Protein AF-A0A7C7ANM3-F1 (afdb_monomer_lite)

Structure (mmCIF, N/CA/C/O backbone):
data_AF-A0A7C7ANM3-F1
#
_entry.id   AF-A0A7C7ANM3-F1
#
loop_
_atom_site.group_PDB
_atom_site.id
_atom_site.type_symbol
_atom_site.label_atom_id
_atom_site.label_alt_id
_atom_site.label_comp_id
_atom_site.label_asym_id
_atom_site.label_entity_id
_atom_site.label_seq_id
_atom_site.pdbx_PDB_ins_code
_atom_site.Cartn_x
_atom_site.Cartn_y
_atom_site.Cartn_z
_atom_site.occupancy
_atom_site.B_iso_or_equiv
_atom_site.auth_seq_id
_atom_site.auth_comp_id
_atom_site.auth_asym_id
_atom_site.auth_atom_id
_atom_site.pdbx_PDB_model_num
ATOM 1 N N . MET A 1 1 ? 38.982 3.289 -22.418 1.00 38.66 1 MET A N 1
ATOM 2 C CA . MET A 1 1 ? 38.012 3.915 -21.491 1.00 38.66 1 MET A CA 1
ATOM 3 C C . MET A 1 1 ? 36.712 3.137 -21.602 1.00 38.66 1 MET A C 1
ATOM 5 O O . MET A 1 1 ? 36.081 3.192 -22.646 1.00 38.66 1 MET A O 1
ATOM 9 N N . SER A 1 2 ? 36.394 2.312 -20.601 1.00 40.09 2 SER A N 1
ATOM 10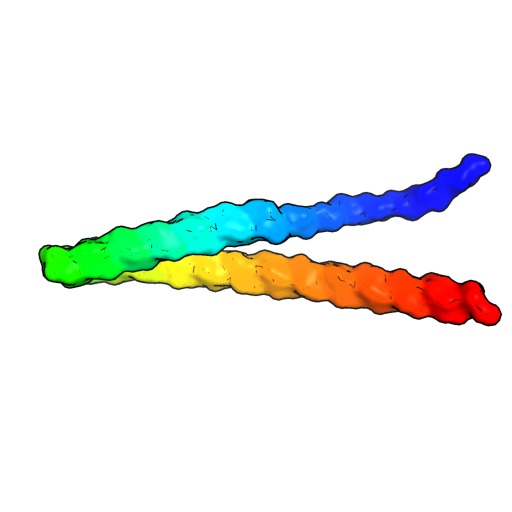 C CA . SER A 1 2 ? 35.198 1.461 -20.621 1.00 40.09 2 SER A CA 1
ATOM 11 C C . SER A 1 2 ? 33.949 2.337 -20.483 1.00 40.09 2 SER A C 1
ATOM 13 O O . SER A 1 2 ? 33.737 2.971 -19.448 1.00 40.09 2 SER A O 1
ATOM 15 N N . ASN A 1 3 ? 33.181 2.430 -21.569 1.00 49.16 3 ASN A N 1
ATOM 16 C CA . ASN A 1 3 ? 31.891 3.107 -21.640 1.00 49.16 3 ASN A CA 1
ATOM 17 C C . ASN A 1 3 ? 30.895 2.283 -20.810 1.00 49.16 3 ASN A C 1
ATOM 19 O O . ASN A 1 3 ? 30.327 1.317 -21.307 1.00 49.16 3 ASN A O 1
ATOM 23 N N . LYS A 1 4 ? 30.716 2.614 -19.526 1.00 44.72 4 LYS A N 1
ATOM 24 C CA . LYS A 1 4 ? 29.616 2.053 -18.732 1.00 44.72 4 LYS A CA 1
ATOM 25 C C . LYS A 1 4 ? 28.314 2.654 -19.265 1.00 44.72 4 LYS A C 1
ATOM 27 O O . LYS A 1 4 ? 28.137 3.866 -19.103 1.00 44.72 4 LYS A O 1
ATOM 32 N N . PRO A 1 5 ? 27.393 1.879 -19.867 1.00 46.31 5 PRO A N 1
ATOM 33 C CA . PRO A 1 5 ? 26.066 2.401 -20.115 1.00 46.31 5 PRO A CA 1
ATOM 34 C C . PRO A 1 5 ? 25.466 2.781 -18.761 1.00 46.31 5 PRO A C 1
ATOM 36 O O . PRO A 1 5 ? 25.550 2.062 -17.766 1.00 46.31 5 PRO A O 1
ATOM 39 N N . ARG A 1 6 ? 24.965 4.008 -18.731 1.00 49.44 6 ARG A N 1
ATOM 40 C CA . ARG A 1 6 ? 24.341 4.703 -17.612 1.00 49.44 6 ARG A CA 1
ATOM 41 C C . ARG A 1 6 ? 23.235 3.805 -17.043 1.00 49.44 6 ARG A C 1
ATOM 43 O O . ARG A 1 6 ? 22.125 3.810 -17.565 1.00 49.44 6 ARG A O 1
ATOM 50 N N . TYR A 1 7 ? 23.539 3.016 -16.011 1.00 49.41 7 TYR A N 1
ATOM 51 C CA . TYR A 1 7 ? 22.531 2.249 -15.282 1.00 49.41 7 TYR A CA 1
ATOM 52 C C . TYR A 1 7 ? 21.503 3.258 -14.769 1.00 49.41 7 TYR A C 1
ATOM 54 O O . TYR A 1 7 ? 21.791 4.043 -13.860 1.00 49.41 7 TYR A O 1
ATOM 62 N N . LYS A 1 8 ? 20.332 3.298 -15.421 1.00 51.69 8 LYS A N 1
ATOM 63 C CA . LYS A 1 8 ? 19.154 4.001 -14.913 1.00 51.69 8 LYS A CA 1
ATOM 64 C C . LYS A 1 8 ? 19.034 3.596 -13.451 1.00 51.69 8 LYS A C 1
ATOM 66 O O . LYS A 1 8 ? 19.055 2.404 -13.159 1.00 51.69 8 LYS A O 1
ATOM 71 N N . HIS A 1 9 ? 18.999 4.576 -12.552 1.00 52.03 9 HIS A N 1
ATOM 72 C CA . HIS A 1 9 ? 18.769 4.328 -11.134 1.00 52.03 9 HIS A CA 1
ATOM 73 C C . HIS A 1 9 ? 17.572 3.380 -11.011 1.00 52.03 9 HIS A C 1
ATOM 75 O O . HIS A 1 9 ? 16.455 3.773 -11.350 1.00 52.03 9 HIS A O 1
ATOM 81 N N . LYS A 1 10 ? 17.821 2.127 -10.602 1.00 50.91 10 LYS A N 1
ATOM 82 C CA . LYS A 1 10 ? 16.763 1.192 -10.221 1.00 50.91 10 LYS A CA 1
ATOM 83 C C . LYS A 1 10 ? 16.004 1.917 -9.119 1.00 50.91 10 LYS A C 1
ATOM 85 O O . LYS A 1 10 ? 16.609 2.284 -8.109 1.00 50.91 10 LYS A O 1
ATOM 90 N N . LEU A 1 11 ? 14.726 2.206 -9.340 1.00 58.00 11 LEU A N 1
ATOM 91 C CA . LEU A 1 11 ? 13.881 2.659 -8.248 1.00 58.00 11 LEU A CA 1
ATOM 92 C C . LEU A 1 11 ? 13.827 1.480 -7.275 1.00 58.00 11 LEU A C 1
ATOM 94 O O . LEU A 1 11 ? 13.192 0.481 -7.576 1.00 58.00 11 LEU A O 1
ATOM 98 N N . ASN A 1 12 ? 14.566 1.550 -6.168 1.00 62.84 12 ASN A N 1
ATOM 99 C CA . ASN A 1 12 ? 14.486 0.543 -5.119 1.00 62.84 12 ASN A CA 1
ATOM 100 C C . ASN A 1 12 ? 13.204 0.825 -4.330 1.00 62.84 12 ASN A C 1
ATOM 102 O O . ASN A 1 12 ? 13.237 1.588 -3.362 1.00 62.84 12 ASN A O 1
ATOM 106 N N . MET A 1 13 ? 12.059 0.308 -4.791 1.00 64.81 13 MET A N 1
ATOM 107 C CA . MET A 1 13 ? 10.779 0.565 -4.130 1.00 64.81 13 MET A CA 1
ATOM 108 C C . MET A 1 13 ? 10.436 -0.465 -3.061 1.00 64.81 13 MET A C 1
ATOM 110 O O . MET A 1 13 ? 9.505 -0.224 -2.294 1.00 64.81 13 MET A O 1
ATOM 114 N N . LEU A 1 14 ? 11.206 -1.548 -2.917 1.00 68.38 14 LEU A N 1
ATOM 115 C CA . LEU A 1 14 ? 11.023 -2.493 -1.811 1.00 68.38 14 LEU A CA 1
ATOM 116 C C . LEU A 1 14 ? 11.122 -1.811 -0.440 1.00 68.38 14 LEU A C 1
ATOM 118 O O . LEU A 1 14 ? 10.350 -2.116 0.469 1.00 68.38 14 LEU A O 1
ATOM 122 N N . GLU A 1 15 ? 12.061 -0.881 -0.292 1.00 71.56 15 GLU A N 1
ATOM 123 C CA . GLU A 1 15 ? 12.329 -0.202 0.974 1.00 71.56 15 GLU A CA 1
ATOM 124 C C . GLU A 1 15 ? 11.213 0.793 1.355 1.00 71.56 15 GLU A C 1
ATOM 126 O O . GLU A 1 15 ? 10.598 0.613 2.412 1.00 71.56 15 GLU A O 1
ATOM 131 N N . PRO A 1 16 ? 10.830 1.769 0.502 1.00 77.31 16 PRO A N 1
ATOM 132 C CA . PRO A 1 16 ? 9.684 2.632 0.786 1.00 77.31 16 PRO A CA 1
ATOM 133 C C . PRO A 1 16 ? 8.354 1.863 0.768 1.00 77.31 16 PRO A C 1
ATOM 135 O O . PRO A 1 16 ? 7.473 2.147 1.579 1.00 77.31 16 PRO A O 1
ATOM 138 N N . GLY A 1 17 ? 8.207 0.849 -0.090 1.00 81.50 17 GLY A N 1
ATOM 139 C CA . GLY A 1 17 ? 6.996 0.038 -0.193 1.00 81.50 17 GLY A CA 1
ATOM 140 C C . GLY A 1 17 ? 6.727 -0.789 1.064 1.00 81.50 17 GLY A C 1
ATOM 141 O O . GLY A 1 17 ? 5.603 -0.802 1.564 1.00 81.50 17 GLY A O 1
ATOM 142 N N . SER A 1 18 ? 7.761 -1.398 1.650 1.00 79.88 18 SER A N 1
ATOM 143 C CA . SER A 1 18 ? 7.656 -2.131 2.921 1.00 79.88 18 SER A CA 1
ATOM 144 C C . SER A 1 18 ? 7.251 -1.219 4.084 1.00 79.88 18 SER A C 1
ATOM 146 O O . SER A 1 18 ? 6.400 -1.581 4.902 1.00 79.88 18 SER A O 1
ATOM 148 N N . VAL A 1 19 ? 7.795 0.003 4.135 1.00 84.50 19 VAL A N 1
ATOM 149 C CA . VAL A 1 19 ? 7.395 1.012 5.128 1.00 84.50 19 VAL A CA 1
ATOM 150 C C . VAL A 1 19 ? 5.926 1.410 4.943 1.00 84.50 19 VAL A C 1
ATOM 152 O O . VAL A 1 19 ? 5.177 1.445 5.919 1.00 84.50 19 VAL A O 1
ATOM 155 N N . MET A 1 20 ? 5.478 1.633 3.704 1.00 82.81 20 MET A N 1
ATOM 156 C CA . MET A 1 20 ? 4.081 1.973 3.407 1.00 82.81 20 MET A CA 1
ATOM 157 C C . MET A 1 20 ? 3.110 0.843 3.778 1.00 82.81 20 MET A C 1
ATOM 159 O O . MET A 1 20 ? 2.070 1.116 4.374 1.00 82.81 20 MET A O 1
ATOM 163 N N . VAL A 1 21 ? 3.454 -0.424 3.514 1.00 85.56 21 VAL A N 1
ATOM 164 C CA . VAL A 1 21 ? 2.624 -1.580 3.902 1.00 85.56 21 VAL A CA 1
ATOM 165 C C . VAL A 1 21 ? 2.481 -1.678 5.423 1.00 85.56 21 VAL A C 1
ATOM 167 O O . VAL A 1 21 ? 1.380 -1.919 5.919 1.00 85.56 21 VAL A O 1
ATOM 170 N N . LYS A 1 22 ? 3.556 -1.430 6.184 1.00 87.31 22 LYS A N 1
ATOM 171 C CA . LYS A 1 22 ? 3.484 -1.381 7.655 1.00 87.31 22 LYS A CA 1
ATOM 172 C C . LYS A 1 22 ? 2.538 -0.281 8.138 1.00 87.31 22 LYS A C 1
ATOM 174 O O . LYS A 1 22 ? 1.722 -0.533 9.022 1.00 87.31 22 LYS A O 1
ATOM 179 N N . ILE A 1 23 ? 2.611 0.910 7.540 1.00 88.50 23 ILE A N 1
ATOM 180 C CA . ILE A 1 23 ? 1.727 2.037 7.876 1.00 88.50 23 ILE A CA 1
ATOM 181 C C . ILE A 1 23 ? 0.263 1.692 7.571 1.00 88.50 23 ILE A C 1
ATOM 183 O O . ILE A 1 23 ? -0.601 1.921 8.416 1.00 88.50 23 ILE A O 1
ATOM 187 N N . ILE A 1 24 ? -0.018 1.085 6.412 1.00 86.62 24 ILE A N 1
ATOM 188 C CA . ILE A 1 24 ? -1.369 0.626 6.049 1.00 86.62 24 ILE A CA 1
ATOM 189 C C . ILE A 1 24 ? -1.880 -0.413 7.050 1.00 86.62 24 ILE A C 1
ATOM 191 O O . ILE A 1 24 ? -3.016 -0.309 7.506 1.00 86.62 24 ILE A O 1
ATOM 195 N N . GLY A 1 25 ? -1.048 -1.383 7.438 1.00 87.12 25 GLY A N 1
ATOM 196 C CA . GLY A 1 25 ? -1.416 -2.389 8.435 1.00 87.12 25 GLY A CA 1
ATOM 197 C C . GLY A 1 25 ? -1.804 -1.769 9.780 1.00 87.12 25 GLY A C 1
ATOM 198 O O . GLY A 1 25 ? -2.830 -2.133 10.353 1.00 87.12 25 GLY A O 1
ATOM 199 N N . ILE A 1 26 ? -1.038 -0.779 10.251 1.00 88.88 26 ILE A N 1
ATOM 200 C CA . ILE A 1 26 ? -1.343 -0.040 11.486 1.00 88.88 26 ILE A CA 1
ATOM 201 C C . ILE A 1 26 ? -2.648 0.756 11.344 1.00 88.88 26 ILE A C 1
ATOM 203 O O . ILE A 1 26 ? -3.487 0.714 12.241 1.00 88.88 26 ILE A O 1
ATOM 207 N N . LEU A 1 27 ? -2.856 1.439 10.215 1.00 84.62 27 LEU A N 1
ATOM 208 C CA . LEU A 1 27 ? -4.090 2.181 9.929 1.00 84.62 27 LEU A CA 1
ATOM 209 C C . LEU A 1 27 ? -5.326 1.276 9.949 1.00 84.62 27 LEU A C 1
ATOM 211 O O . LEU A 1 27 ? -6.338 1.640 10.546 1.00 84.62 27 LEU A O 1
ATOM 215 N N . ILE A 1 28 ? -5.238 0.086 9.349 1.00 83.50 28 ILE A N 1
ATOM 216 C CA . ILE A 1 28 ? -6.320 -0.907 9.361 1.00 83.50 28 ILE A CA 1
ATOM 217 C C . ILE A 1 28 ? -6.583 -1.398 10.788 1.00 83.50 28 ILE A C 1
ATOM 219 O O . ILE A 1 28 ? -7.741 -1.501 11.190 1.00 83.50 28 ILE A O 1
ATOM 223 N N . LEU A 1 29 ? -5.533 -1.653 11.574 1.00 87.88 29 LEU A N 1
ATOM 224 C CA . LEU A 1 29 ? -5.668 -2.070 12.970 1.00 87.88 29 LEU A CA 1
ATOM 225 C C . LEU A 1 29 ? -6.387 -1.000 13.809 1.00 87.88 29 LEU A C 1
ATOM 227 O O . LEU A 1 29 ? -7.318 -1.311 14.548 1.00 87.88 29 LEU A O 1
ATOM 231 N N . ILE A 1 30 ? -6.003 0.271 13.650 1.00 85.62 30 ILE A N 1
ATOM 232 C CA . ILE A 1 30 ? -6.646 1.409 14.321 1.00 85.62 30 ILE A CA 1
ATOM 233 C C . ILE A 1 30 ? -8.108 1.540 13.880 1.00 85.62 30 ILE A C 1
ATOM 235 O O . ILE A 1 30 ? -8.988 1.720 14.721 1.00 85.62 30 ILE A O 1
ATOM 239 N N . ALA A 1 31 ? -8.389 1.402 12.582 1.00 80.56 31 ALA A N 1
ATOM 240 C CA . ALA A 1 31 ? -9.750 1.439 12.056 1.00 80.56 31 ALA A CA 1
ATOM 241 C C . ALA A 1 31 ? -10.620 0.308 12.625 1.00 80.56 31 ALA A C 1
ATOM 243 O O . ALA A 1 31 ? -11.780 0.537 12.965 1.00 80.56 31 ALA A O 1
ATOM 244 N N . PHE A 1 32 ? -10.055 -0.892 12.779 1.00 82.75 32 PHE A N 1
ATOM 245 C CA . PHE A 1 32 ? -10.734 -2.033 13.385 1.00 82.75 32 PHE A CA 1
ATOM 246 C C . PHE A 1 32 ? -11.054 -1.781 14.863 1.00 82.75 32 PHE A C 1
ATOM 248 O O . PHE A 1 32 ? -12.184 -2.001 15.293 1.00 82.75 32 PHE A O 1
ATOM 255 N N . ILE A 1 33 ? -10.102 -1.236 15.626 1.00 86.50 33 ILE A N 1
ATOM 256 C CA . ILE A 1 33 ? -10.326 -0.837 17.022 1.00 86.50 33 ILE A CA 1
ATOM 257 C C . ILE A 1 33 ? -11.447 0.214 17.098 1.00 86.50 33 ILE A C 1
ATOM 259 O O . ILE A 1 33 ? -12.408 0.038 17.843 1.00 86.50 33 ILE A O 1
ATOM 263 N N . LEU A 1 34 ? -11.390 1.268 16.278 1.00 82.12 34 LEU A N 1
ATOM 264 C CA . LEU A 1 34 ? -12.425 2.312 16.208 1.00 82.12 34 LEU A CA 1
ATOM 265 C C . LEU A 1 34 ? -13.811 1.758 15.842 1.00 82.12 34 LEU A C 1
ATOM 267 O O . LEU A 1 34 ? -14.824 2.234 16.361 1.00 82.12 34 LEU A O 1
ATOM 271 N N . TYR A 1 35 ? -13.860 0.748 14.971 1.00 78.50 35 TYR A N 1
ATOM 272 C CA . TYR A 1 35 ? -15.094 0.062 14.605 1.00 78.50 35 TYR A CA 1
ATOM 273 C C . TYR A 1 35 ? -15.720 -0.664 15.805 1.00 78.50 35 TYR A C 1
ATOM 275 O O . TYR A 1 35 ? -16.927 -0.544 16.023 1.00 78.50 35 TYR A O 1
ATOM 283 N N . VAL A 1 36 ? -14.905 -1.341 16.626 1.00 82.06 36 VAL A N 1
ATOM 284 C CA . VAL A 1 36 ? -15.351 -1.998 17.872 1.00 82.06 36 VAL A CA 1
ATOM 285 C C . VAL A 1 36 ? -15.936 -0.981 18.861 1.00 82.06 36 VAL A C 1
ATOM 287 O O . VAL A 1 36 ? -16.953 -1.256 19.494 1.00 82.06 36 VAL A O 1
ATOM 290 N N . PHE A 1 37 ? -15.380 0.232 18.929 1.00 85.56 37 PHE A N 1
ATOM 291 C CA . PHE A 1 37 ? -15.897 1.328 19.764 1.00 85.56 37 PHE A CA 1
ATOM 292 C C . PHE A 1 37 ? -17.117 2.066 19.171 1.00 85.56 37 PHE A C 1
ATOM 294 O O . PHE A 1 37 ? -17.492 3.132 19.653 1.00 85.56 37 PHE A O 1
ATOM 301 N N . SER A 1 38 ? -17.776 1.511 18.144 1.00 80.25 38 SER A N 1
ATOM 302 C CA . SER A 1 38 ? -18.977 2.074 17.499 1.00 80.25 38 SER A CA 1
ATOM 303 C C . SER A 1 38 ? -18.796 3.445 16.826 1.00 80.25 38 SER A C 1
ATOM 305 O O . SER A 1 38 ? -19.777 4.058 16.400 1.00 80.25 38 SER A O 1
ATOM 307 N N . LEU A 1 39 ? -17.557 3.894 16.603 1.00 80.12 39 LEU A N 1
ATOM 308 C CA . LEU A 1 39 ? -17.231 5.107 15.840 1.00 80.12 39 LEU A CA 1
ATOM 309 C C . LEU A 1 39 ? -17.220 4.821 14.329 1.00 80.12 39 LEU A C 1
ATOM 311 O O . LEU A 1 39 ? -16.234 5.046 13.627 1.00 80.12 39 LEU A O 1
ATOM 315 N N . LYS A 1 40 ? -18.346 4.306 13.818 1.00 78.75 40 LYS A N 1
ATOM 316 C CA . LYS A 1 40 ? -18.477 3.747 12.459 1.00 78.75 40 LYS A CA 1
ATOM 317 C C . LYS A 1 40 ? -18.140 4.747 11.349 1.00 78.75 40 LYS A C 1
ATOM 319 O O . LYS A 1 40 ? -17.509 4.365 10.368 1.00 78.75 40 LYS A O 1
ATOM 324 N N . LEU A 1 41 ? -18.517 6.019 11.515 1.00 82.56 41 LEU A N 1
ATOM 325 C CA . LEU A 1 41 ? -18.186 7.083 10.557 1.00 82.56 41 LEU A CA 1
ATOM 326 C C . LEU A 1 41 ? -16.673 7.302 10.454 1.00 82.56 41 LEU A C 1
ATOM 328 O O . LEU A 1 41 ? -16.128 7.350 9.354 1.00 82.56 41 LEU A O 1
ATOM 332 N N . LEU A 1 42 ? -15.992 7.386 11.598 1.00 79.31 42 LEU A N 1
ATOM 333 C CA . LEU A 1 42 ? -14.554 7.628 11.638 1.00 79.31 42 LEU A CA 1
ATOM 334 C C . LEU A 1 42 ? -13.778 6.408 11.123 1.00 79.31 42 LEU A C 1
ATOM 336 O O . LEU A 1 42 ? -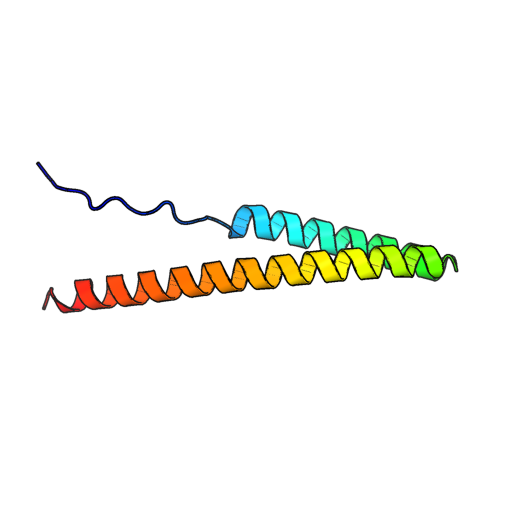12.860 6.556 10.320 1.00 79.31 42 LEU A O 1
ATOM 340 N N . ALA A 1 43 ? -14.210 5.199 11.497 1.00 79.44 43 ALA A N 1
ATOM 341 C CA . ALA A 1 43 ? -13.659 3.951 10.975 1.00 79.44 43 ALA A CA 1
ATOM 342 C C . ALA A 1 43 ? -13.772 3.868 9.441 1.00 79.44 43 ALA A C 1
ATOM 344 O O . ALA A 1 43 ? -12.802 3.507 8.781 1.00 79.44 43 ALA A O 1
ATOM 345 N N . GLY A 1 44 ? -14.911 4.270 8.864 1.00 81.06 44 GLY A N 1
ATOM 346 C CA . GLY A 1 44 ? -15.105 4.299 7.411 1.00 81.06 44 GLY A CA 1
ATOM 347 C C . GLY A 1 44 ? -14.099 5.195 6.681 1.00 81.06 44 GLY A C 1
ATOM 348 O O . GLY A 1 44 ? -13.551 4.790 5.657 1.00 81.06 44 GLY A O 1
ATOM 349 N N . ILE A 1 45 ? -13.791 6.373 7.237 1.00 87.25 45 ILE A N 1
ATOM 350 C CA . ILE A 1 45 ? -12.790 7.294 6.673 1.00 87.25 45 ILE A CA 1
ATOM 351 C C . ILE A 1 45 ? -11.392 6.661 6.703 1.00 87.25 45 ILE A C 1
ATOM 353 O O . ILE A 1 45 ? -10.687 6.681 5.694 1.00 87.25 45 ILE A O 1
ATOM 357 N N . PHE A 1 46 ? -11.000 6.059 7.830 1.00 81.81 46 PHE A N 1
ATOM 358 C CA . PHE A 1 46 ? -9.696 5.402 7.960 1.00 81.81 46 PHE A CA 1
ATOM 359 C C . PHE A 1 46 ? -9.547 4.190 7.034 1.00 81.81 46 PHE A C 1
ATOM 361 O O . PHE A 1 46 ? -8.495 4.018 6.419 1.00 81.81 46 PHE A O 1
ATOM 368 N N . VAL A 1 47 ? -10.601 3.384 6.880 1.00 83.44 47 VAL A N 1
ATOM 369 C CA . VAL A 1 47 ? -10.617 2.269 5.922 1.00 83.44 47 VAL A CA 1
ATOM 370 C C . VAL A 1 47 ? -10.492 2.787 4.490 1.00 83.44 47 VAL A C 1
ATOM 372 O O . VAL A 1 47 ? -9.678 2.267 3.730 1.00 83.44 47 VAL A O 1
ATOM 375 N N . GLY A 1 48 ? -11.240 3.835 4.129 1.00 88.06 48 GLY A N 1
ATOM 376 C CA . GLY A 1 48 ? -11.168 4.449 2.801 1.00 88.06 48 GLY A CA 1
ATOM 377 C C . GLY A 1 48 ? -9.770 4.981 2.473 1.00 88.06 48 GLY A C 1
ATOM 378 O O . GLY A 1 48 ? -9.239 4.701 1.399 1.00 88.06 48 GLY A O 1
ATOM 379 N N . LEU A 1 49 ? -9.135 5.675 3.422 1.00 87.88 49 LEU A N 1
ATOM 380 C CA . LEU A 1 49 ? -7.754 6.146 3.287 1.00 87.88 49 LEU A CA 1
ATOM 381 C C . LEU A 1 49 ? -6.758 4.989 3.148 1.00 87.88 49 LEU A C 1
ATOM 383 O O . LEU A 1 49 ? -5.887 5.036 2.281 1.00 87.88 49 LEU A O 1
ATOM 387 N N . GLY A 1 50 ? -6.909 3.931 3.950 1.00 86.56 50 GLY A N 1
ATOM 388 C CA . GLY A 1 50 ? -6.079 2.731 3.843 1.00 86.56 50 GLY A CA 1
ATOM 389 C C . GLY A 1 50 ? -6.192 2.065 2.470 1.00 86.56 50 GLY A C 1
ATOM 390 O O . GLY A 1 50 ? -5.179 1.702 1.876 1.00 86.56 50 GLY A O 1
ATOM 391 N N . PHE A 1 51 ? -7.408 1.972 1.925 1.00 88.69 51 PHE A N 1
ATOM 392 C CA . PHE A 1 51 ? -7.654 1.391 0.604 1.00 88.69 51 PHE A CA 1
ATOM 393 C C . PHE A 1 51 ? -7.061 2.242 -0.525 1.00 88.69 51 PHE A C 1
ATOM 395 O O . PHE A 1 51 ? -6.480 1.708 -1.468 1.00 88.69 51 PHE A O 1
ATOM 402 N N . LEU A 1 52 ? -7.147 3.570 -0.406 1.00 91.00 52 LEU A N 1
ATOM 403 C CA . LEU A 1 52 ? -6.529 4.494 -1.355 1.00 91.00 52 LEU A CA 1
ATOM 404 C C . LEU A 1 52 ? -5.000 4.351 -1.358 1.00 91.00 52 LE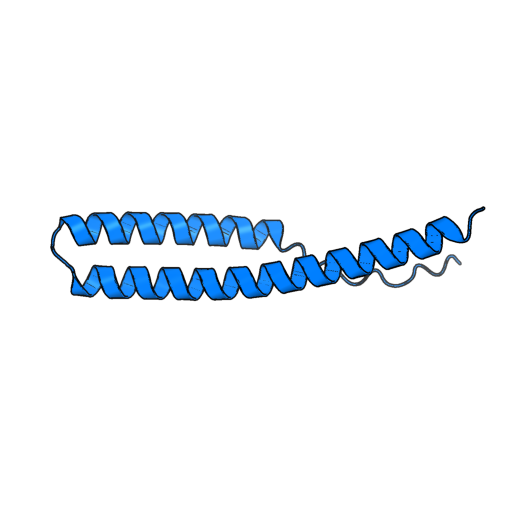U A C 1
ATOM 406 O O . LEU A 1 52 ? -4.392 4.242 -2.422 1.00 91.00 52 LEU A O 1
ATOM 410 N N . MET A 1 53 ? -4.377 4.297 -0.177 1.00 87.69 53 MET A N 1
ATOM 411 C CA . MET A 1 53 ? -2.933 4.074 -0.056 1.00 87.69 53 MET A CA 1
ATOM 412 C C . MET A 1 53 ? -2.513 2.715 -0.623 1.00 87.69 53 MET A C 1
ATOM 414 O O . MET A 1 53 ? -1.487 2.627 -1.297 1.00 87.69 53 MET A O 1
ATOM 418 N N . LEU A 1 54 ? -3.316 1.670 -0.399 1.00 87.19 54 LEU A N 1
ATOM 419 C CA . LEU A 1 54 ? -3.086 0.341 -0.962 1.00 87.19 54 LEU A CA 1
ATOM 420 C C . LEU A 1 54 ? -3.118 0.372 -2.496 1.00 87.19 54 LEU A C 1
ATOM 422 O O . LEU A 1 54 ? -2.236 -0.192 -3.138 1.00 87.19 54 LEU A O 1
ATOM 426 N N . ALA A 1 55 ? -4.097 1.063 -3.087 1.00 90.12 55 ALA A N 1
ATOM 427 C CA . ALA A 1 55 ? -4.211 1.196 -4.537 1.00 90.12 55 ALA A CA 1
ATOM 428 C C . ALA A 1 55 ? -2.983 1.889 -5.148 1.00 90.12 55 ALA A C 1
ATOM 430 O O . ALA A 1 55 ? -2.437 1.409 -6.141 1.00 90.12 55 ALA A O 1
ATOM 431 N N . VAL A 1 56 ? -2.502 2.972 -4.526 1.00 88.62 56 VAL A N 1
ATOM 432 C CA . VAL A 1 56 ? -1.266 3.654 -4.949 1.00 88.62 56 VAL A CA 1
ATOM 433 C C . VAL A 1 56 ? -0.068 2.706 -4.878 1.00 88.62 56 VAL A C 1
ATOM 435 O O . VAL A 1 56 ? 0.715 2.635 -5.823 1.00 88.62 56 VAL A O 1
ATOM 438 N N . LEU A 1 57 ? 0.050 1.932 -3.797 1.00 87.56 57 LEU A N 1
ATOM 439 C CA . LEU A 1 57 ? 1.107 0.935 -3.635 1.00 87.56 57 LEU A CA 1
ATOM 440 C C . LEU A 1 57 ? 1.083 -0.124 -4.744 1.00 87.56 57 LEU A C 1
ATOM 442 O O . LEU A 1 57 ? 2.127 -0.428 -5.313 1.00 87.56 57 LEU A O 1
ATOM 446 N N . LEU A 1 58 ? -0.095 -0.647 -5.092 1.00 86.81 58 LEU A N 1
ATOM 447 C CA . LEU A 1 58 ? -0.242 -1.639 -6.160 1.00 86.81 58 LEU A CA 1
ATOM 448 C C . LEU A 1 58 ? 0.186 -1.092 -7.525 1.00 86.81 58 LEU A C 1
ATOM 450 O O . LEU A 1 58 ? 0.839 -1.803 -8.286 1.00 86.81 58 LEU A O 1
ATOM 454 N N . ILE A 1 59 ? -0.138 0.170 -7.825 1.00 88.69 59 ILE A N 1
ATOM 455 C CA . ILE A 1 59 ? 0.291 0.822 -9.070 1.00 88.69 59 ILE A CA 1
ATOM 456 C C . ILE A 1 59 ? 1.818 0.921 -9.112 1.00 88.69 59 ILE A C 1
ATOM 458 O O . ILE A 1 59 ? 2.433 0.554 -10.111 1.00 88.69 59 ILE A O 1
ATOM 462 N N . LEU A 1 60 ? 2.433 1.381 -8.022 1.00 86.44 60 LEU A N 1
ATOM 463 C CA . LEU A 1 60 ? 3.882 1.548 -7.935 1.00 86.44 60 LEU A CA 1
ATOM 464 C C . LEU A 1 60 ? 4.629 0.211 -8.045 1.00 86.44 60 LEU A C 1
ATOM 466 O O . LEU A 1 60 ? 5.571 0.104 -8.826 1.00 86.44 60 LEU A O 1
ATOM 470 N N . VAL A 1 61 ? 4.159 -0.823 -7.342 1.00 85.69 61 VAL A N 1
ATOM 471 C CA . VAL A 1 61 ? 4.708 -2.186 -7.441 1.00 85.69 61 VAL A CA 1
ATOM 472 C C . VAL A 1 61 ? 4.533 -2.745 -8.853 1.00 85.69 61 VAL A C 1
ATOM 474 O O . VAL A 1 61 ? 5.449 -3.361 -9.388 1.00 85.69 61 VAL A O 1
ATOM 477 N N . GLY A 1 62 ? 3.387 -2.507 -9.496 1.00 86.06 62 GLY A N 1
ATOM 478 C CA . GLY A 1 62 ? 3.163 -2.913 -10.883 1.00 86.06 62 GLY A CA 1
ATOM 479 C C . GLY A 1 62 ? 4.155 -2.266 -11.852 1.00 86.06 62 GLY A C 1
ATOM 480 O O . GLY A 1 62 ? 4.669 -2.935 -12.749 1.00 86.06 62 GLY A O 1
ATOM 481 N N . VAL A 1 63 ? 4.470 -0.984 -11.647 1.00 85.69 63 VAL A N 1
ATOM 482 C CA . VAL A 1 63 ? 5.488 -0.267 -12.427 1.00 85.69 63 VAL A CA 1
ATOM 483 C C . VAL A 1 63 ? 6.887 -0.832 -12.167 1.00 85.69 63 VAL A C 1
ATOM 485 O O . VAL A 1 63 ? 7.628 -1.040 -13.127 1.00 85.69 63 VAL A O 1
ATOM 488 N N . GLU A 1 64 ? 7.250 -1.118 -10.915 1.00 83.88 64 GLU A N 1
ATOM 489 C CA . GLU A 1 6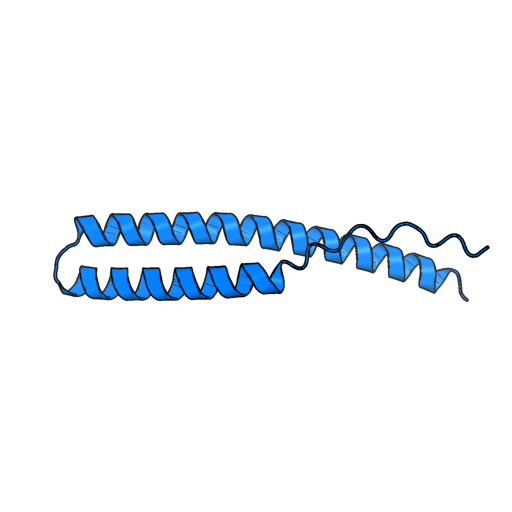4 ? 8.546 -1.723 -10.568 1.00 83.88 64 GLU A CA 1
ATOM 490 C C . GLU A 1 64 ? 8.694 -3.123 -11.183 1.00 83.88 64 GLU A C 1
ATOM 492 O O . GLU A 1 64 ? 9.685 -3.396 -11.853 1.00 83.88 64 GLU A O 1
ATOM 497 N N . LEU A 1 65 ? 7.667 -3.973 -11.077 1.00 83.19 65 LEU A N 1
ATOM 498 C CA . LEU A 1 65 ? 7.644 -5.297 -11.709 1.00 83.19 65 LEU A CA 1
ATOM 499 C C . LEU A 1 65 ? 7.772 -5.215 -13.232 1.00 83.19 65 LEU A C 1
ATOM 501 O O . LEU A 1 65 ? 8.446 -6.040 -13.852 1.00 83.19 65 LEU A O 1
ATOM 505 N N . HIS A 1 66 ? 7.133 -4.220 -13.849 1.00 83.94 66 HIS A N 1
ATOM 506 C CA . HIS A 1 66 ? 7.268 -3.989 -15.281 1.00 83.94 66 HIS A CA 1
ATOM 507 C C . HIS A 1 66 ? 8.707 -3.601 -15.655 1.00 83.94 66 HIS A C 1
ATOM 509 O O . HIS A 1 66 ? 9.248 -4.137 -16.622 1.00 83.94 66 HIS A O 1
ATOM 515 N N . GLN A 1 67 ? 9.347 -2.723 -14.876 1.00 79.75 67 GLN A N 1
ATOM 516 C CA . GLN A 1 67 ? 10.750 -2.345 -15.075 1.00 79.75 67 GLN A CA 1
ATOM 517 C C . GLN A 1 67 ? 11.700 -3.534 -14.879 1.00 79.75 67 GLN A C 1
ATOM 519 O O . GLN A 1 67 ? 12.591 -3.742 -15.702 1.00 79.75 67 GLN A O 1
ATOM 524 N N . ASP A 1 68 ? 11.477 -4.345 -13.846 1.00 81.62 68 ASP A N 1
ATOM 525 C CA . ASP A 1 68 ? 12.291 -5.525 -13.551 1.00 81.62 68 ASP A CA 1
ATOM 526 C C . ASP A 1 68 ? 12.196 -6.580 -14.656 1.00 81.62 68 ASP A C 1
ATOM 528 O O . ASP A 1 68 ? 13.213 -7.153 -15.050 1.00 81.62 68 ASP A O 1
ATOM 532 N N . LYS A 1 69 ? 11.004 -6.787 -15.229 1.00 81.81 69 LYS A N 1
ATOM 533 C CA . LYS A 1 69 ? 10.828 -7.683 -16.377 1.00 81.81 69 LYS A CA 1
ATOM 534 C C . LYS A 1 69 ? 11.587 -7.191 -17.610 1.00 81.81 69 LYS A C 1
ATOM 536 O O . LYS A 1 69 ? 12.212 -8.001 -18.287 1.00 81.81 69 LYS A O 1
ATOM 541 N N . MET A 1 70 ? 11.548 -5.889 -17.896 1.00 81.38 70 MET A N 1
ATOM 542 C CA . MET A 1 70 ? 12.296 -5.313 -19.021 1.00 81.38 70 MET A CA 1
ATOM 543 C C . MET A 1 70 ? 13.807 -5.496 -18.826 1.00 81.38 70 MET A C 1
ATOM 545 O O . MET A 1 70 ? 14.482 -5.967 -19.734 1.00 81.38 70 MET A O 1
ATOM 549 N N . MET A 1 71 ? 14.319 -5.233 -17.617 1.00 77.56 71 MET A N 1
ATOM 550 C CA . MET A 1 71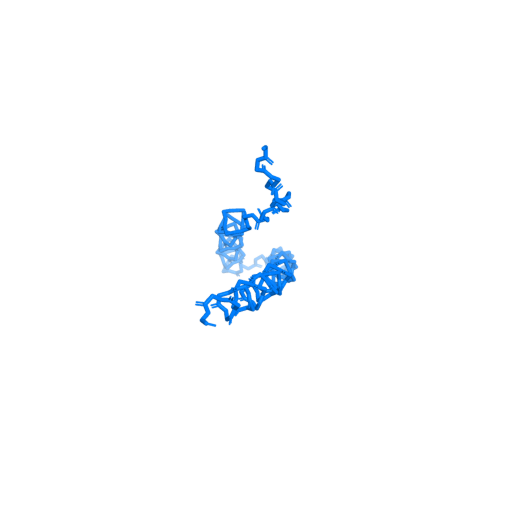 ? 15.738 -5.423 -17.293 1.00 77.56 71 MET A CA 1
ATOM 551 C C . MET A 1 71 ? 16.176 -6.892 -17.398 1.00 77.56 71 MET A C 1
ATOM 553 O O . MET A 1 71 ? 17.271 -7.174 -17.880 1.00 77.56 71 MET A O 1
ATOM 557 N N . TYR A 1 72 ? 15.329 -7.830 -16.969 1.00 79.75 72 TYR A N 1
ATOM 558 C CA . TYR A 1 72 ? 15.598 -9.263 -17.092 1.00 79.75 72 TYR A CA 1
ATOM 559 C C . TYR A 1 72 ? 15.663 -9.721 -18.556 1.00 79.75 72 TYR A C 1
ATOM 561 O O . TYR A 1 72 ? 16.554 -10.483 -18.928 1.00 79.75 72 TYR A O 1
ATOM 569 N N . GLU A 1 73 ? 14.738 -9.255 -19.397 1.00 78.88 73 GLU A N 1
ATOM 570 C CA . GLU A 1 73 ? 14.733 -9.580 -20.828 1.00 78.88 73 GLU A CA 1
ATOM 571 C C . GLU A 1 73 ? 15.944 -8.986 -21.563 1.00 78.88 73 GLU A C 1
ATOM 573 O O . GLU A 1 73 ? 16.496 -9.649 -22.441 1.00 78.88 73 GLU A O 1
ATOM 578 N N . ASP A 1 74 ? 16.393 -7.785 -21.189 1.00 78.19 74 ASP A N 1
ATOM 579 C CA . ASP A 1 74 ? 17.604 -7.174 -21.748 1.00 78.19 74 ASP A CA 1
ATOM 580 C C . ASP A 1 74 ? 18.863 -7.964 -21.351 1.00 78.19 74 ASP A C 1
ATOM 582 O O . ASP A 1 74 ? 19.638 -8.359 -22.222 1.00 78.19 74 ASP A O 1
ATOM 586 N N . ALA A 1 75 ? 19.013 -8.312 -20.067 1.00 76.62 75 ALA A N 1
ATOM 587 C CA . ALA A 1 75 ? 20.128 -9.136 -19.590 1.00 76.62 75 ALA A CA 1
ATOM 588 C C . ALA A 1 75 ? 20.161 -10.521 -20.261 1.00 76.62 75 ALA A C 1
ATOM 590 O O . ALA A 1 75 ? 21.219 -11.020 -20.632 1.00 76.62 75 ALA A O 1
ATOM 591 N N . LYS A 1 76 ? 18.994 -11.139 -20.478 1.00 75.19 76 LYS A N 1
ATOM 592 C CA . LYS A 1 76 ? 18.873 -12.432 -21.167 1.00 75.19 76 LYS A CA 1
ATOM 593 C C . LYS A 1 76 ? 19.247 -12.362 -22.652 1.00 75.19 76 LYS A C 1
ATOM 595 O O . LYS A 1 76 ? 19.649 -13.378 -23.218 1.00 75.19 76 LYS A O 1
ATOM 600 N N . LYS A 1 77 ? 19.071 -11.210 -23.305 1.00 74.62 77 LYS A N 1
ATOM 601 C CA . LYS A 1 77 ? 19.519 -10.998 -24.690 1.00 74.62 77 LYS A CA 1
ATOM 602 C C . LYS A 1 77 ? 21.029 -10.809 -24.759 1.00 74.62 77 LYS A C 1
ATOM 604 O O . LYS A 1 77 ? 21.640 -11.426 -25.620 1.00 74.62 77 LYS A O 1
ATOM 609 N N . GLU A 1 78 ? 21.613 -10.045 -23.837 1.00 70.56 78 GLU A N 1
ATOM 610 C CA . GLU A 1 78 ? 23.071 -9.879 -23.751 1.00 70.56 78 GLU A CA 1
ATOM 611 C C . GLU A 1 78 ? 23.784 -11.211 -23.454 1.00 70.56 78 GLU A C 1
ATOM 613 O O . GLU A 1 78 ? 24.782 -11.522 -24.094 1.00 70.56 78 GLU A O 1
ATOM 618 N N . ASP A 1 79 ? 23.235 -12.052 -22.571 1.00 67.44 79 ASP A N 1
ATOM 619 C CA . ASP A 1 79 ? 23.826 -13.357 -22.219 1.00 67.44 79 ASP A CA 1
ATOM 620 C C . ASP A 1 79 ? 23.731 -14.394 -23.362 1.00 67.44 79 ASP A C 1
ATOM 622 O O . ASP A 1 79 ? 24.527 -15.325 -23.451 1.00 67.44 79 ASP A O 1
ATOM 626 N N . LYS A 1 80 ? 22.783 -14.216 -24.295 1.00 57.81 80 LYS A N 1
ATOM 627 C CA . LYS A 1 80 ? 22.685 -15.031 -25.520 1.00 57.81 80 LYS A CA 1
ATOM 628 C C . LYS A 1 80 ? 23.670 -14.628 -26.616 1.00 57.81 80 LYS A C 1
ATOM 630 O O . LYS A 1 80 ? 23.870 -15.421 -27.529 1.00 57.81 80 LYS A O 1
ATOM 635 N N . GLU A 1 81 ? 24.266 -13.439 -26.546 1.00 55.28 81 GLU A N 1
ATOM 636 C CA . GLU A 1 81 ? 25.313 -13.008 -27.484 1.00 55.28 81 GLU A CA 1
ATOM 637 C C . GLU A 1 81 ? 26.729 -13.434 -27.039 1.00 55.28 81 GLU A C 1
ATOM 639 O O . GLU A 1 81 ? 27.705 -13.140 -27.725 1.00 55.28 81 GLU A O 1
ATOM 644 N N . ILE A 1 82 ? 26.848 -14.175 -25.925 1.00 52.75 82 ILE A N 1
ATOM 645 C CA . ILE A 1 82 ? 28.095 -14.791 -25.434 1.00 52.75 82 ILE A CA 1
ATOM 646 C C . ILE A 1 82 ? 28.013 -16.332 -25.522 1.00 52.75 82 ILE A C 1
ATOM 648 O O . ILE A 1 82 ? 28.345 -17.046 -24.574 1.00 52.75 82 ILE A O 1
ATOM 652 N N . GLN A 1 83 ? 27.557 -16.860 -26.663 1.00 39.66 83 GLN A N 1
ATOM 653 C CA . GLN A 1 83 ? 27.806 -18.248 -27.088 1.00 39.66 83 GLN A CA 1
ATOM 654 C C . GLN A 1 83 ? 28.325 -18.284 -28.520 1.00 39.66 83 GLN A C 1
ATOM 656 O O . GLN A 1 83 ? 27.707 -17.626 -29.385 1.00 39.66 83 GLN A O 1
#

Secondary structure (DSSP, 8-state):
-------------HHHHHHHHHHHHHHHHHHHHHHHTT-HHHHHHHHHHHHHHHHHHHHHHHHHHHHHHHHHHHHHHHHHT--

Radius of gyration: 20.43 Å; chains: 1; bounding box: 57×26×47 Å

Sequenc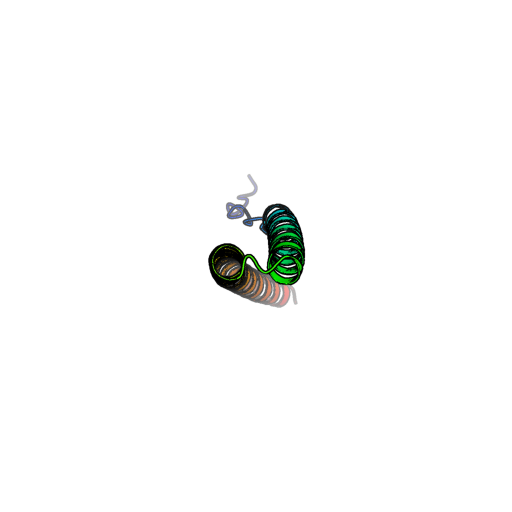e (83 aa):
MSNKPRYKHKLNMLEPGSVMVKIIGILILIAFILYVFSLKLLAGIFVGLGFLMLAVLLILVGVELHQDKMMYEDAKKEDKEIQ

pLDDT: mean 76.2, std 14.07, range [38.66, 91.0]

Foldseek 3Di:
DDPDDDPDPLPPCVVVLVVLVVVLVVLLVVLVVCVVVVVPVVSVVSVVVSVVSVVVSVVVVVVSVVVVVVVVVVVVVVVVVVD